Protein AF-A0A2N2LZH9-F1 (afdb_monomer_lite)

Secondary structure (DSSP, 8-state):
--HHHHTT-HHHHHHHHHHHHHHHHHHHHHHHHHHHHHHHHHH----SS-----HHHHHHHHHHHHHHHHHHHHHHHSHHHHHHHHTTS-HHHHHHHHHHHHHHHHHHHHHH----S-------THHHHHHHHHHHHHHHHHHHHHHHTSS--TTSHHHHHHHHTT------------

Radius of gyration: 19.91 Å; chains: 1; bounding box: 52×43×55 Å

pLDDT: mean 79.33, std 13.57, range [43.69, 95.12]

Foldseek 3Di:
DDCVVVCVDPVLCVVCVVLVVLLVLLVPLLVVLVVLVLCCVQVHADEQDDPVDDLVVLVVQLVVLVCVLVVLLVLLPDPVSLVVVCVVDPPLCSLSVSSNVNSVSSVVSRHHRDDRPDDPDDDDDPVSVVVVVVSVVVVVVVVVVCVQQVQDDNNSSVSSVCVSVVHDDDPSDRDRPD

Structure (mmCIF, N/CA/C/O backbone):
data_AF-A0A2N2LZH9-F1
#
_entry.id   AF-A0A2N2LZH9-F1
#
loop_
_atom_site.group_PDB
_atom_site.id
_atom_site.type_symbol
_atom_site.label_atom_id
_atom_site.label_alt_id
_atom_site.label_comp_id
_atom_site.label_asym_id
_atom_site.label_entity_id
_atom_site.label_seq_id
_atom_site.pdbx_PDB_ins_code
_atom_site.Cartn_x
_atom_site.Cartn_y
_atom_site.Cartn_z
_atom_site.occupancy
_atom_site.B_iso_or_equiv
_atom_site.auth_seq_id
_atom_site.auth_comp_id
_atom_site.auth_asym_id
_atom_site.auth_atom_id
_atom_site.pdbx_PDB_model_num
ATOM 1 N N . MET A 1 1 ? -0.412 6.057 28.123 1.00 43.69 1 MET A N 1
ATOM 2 C CA . MET A 1 1 ? 0.331 4.989 28.814 1.00 43.69 1 MET A CA 1
ATOM 3 C C . MET A 1 1 ? -0.492 3.714 28.764 1.00 43.69 1 MET A C 1
ATOM 5 O O . MET A 1 1 ? -1.637 3.721 29.186 1.00 43.69 1 MET A O 1
ATOM 9 N N . SER A 1 2 ? 0.001 2.692 28.080 1.00 46.94 2 SER A N 1
ATOM 10 C CA . SER A 1 2 ? -0.452 2.374 26.719 1.00 46.94 2 SER A CA 1
ATOM 11 C C . SER A 1 2 ? -1.370 1.152 26.794 1.00 46.94 2 SER A C 1
ATOM 13 O O . SER A 1 2 ? -1.123 0.277 27.614 1.00 46.94 2 SER A O 1
ATOM 15 N N . ILE A 1 3 ? -2.412 1.069 25.964 1.00 51.62 3 ILE A N 1
ATOM 16 C CA . ILE A 1 3 ? -3.331 -0.085 25.890 1.00 51.62 3 ILE A CA 1
ATOM 17 C C . ILE A 1 3 ? -2.583 -1.411 25.632 1.00 51.62 3 ILE A C 1
ATOM 19 O O . ILE A 1 3 ? -3.076 -2.452 26.049 1.00 51.62 3 ILE A O 1
ATOM 23 N N . LEU A 1 4 ? -1.351 -1.348 25.106 1.00 52.09 4 LEU A N 1
ATOM 24 C CA . LEU A 1 4 ? -0.365 -2.443 25.073 1.00 52.09 4 LEU A CA 1
ATOM 25 C C . LEU A 1 4 ? -0.124 -3.129 26.435 1.00 52.09 4 LEU A C 1
ATOM 27 O O . LEU A 1 4 ? 0.126 -4.326 26.485 1.00 52.09 4 LEU A O 1
ATOM 31 N N . ILE A 1 5 ? -0.230 -2.392 27.545 1.00 54.59 5 ILE A N 1
ATOM 32 C CA . ILE A 1 5 ? -0.110 -2.927 28.913 1.00 54.59 5 ILE A CA 1
ATOM 33 C C . ILE A 1 5 ? -1.439 -3.559 29.362 1.00 54.59 5 ILE A C 1
ATOM 35 O O . ILE A 1 5 ? -1.460 -4.503 30.142 1.00 54.59 5 ILE A O 1
ATOM 39 N N . LYS A 1 6 ? -2.575 -3.074 28.846 1.00 53.22 6 LYS A N 1
ATOM 40 C CA . LYS A 1 6 ? -3.910 -3.583 29.198 1.00 53.22 6 LYS A CA 1
ATOM 41 C C . LYS A 1 6 ? -4.262 -4.868 28.439 1.00 53.22 6 LYS A C 1
ATOM 43 O O . LYS A 1 6 ? -5.026 -5.681 28.946 1.00 53.22 6 LYS A O 1
ATOM 48 N N . THR A 1 7 ? -3.659 -5.079 27.268 1.00 50.84 7 THR A N 1
ATOM 49 C CA . THR A 1 7 ? -3.729 -6.331 26.496 1.00 50.84 7 THR A CA 1
ATOM 50 C C . THR A 1 7 ? -2.942 -7.488 27.118 1.00 50.84 7 THR A C 1
ATOM 52 O O . THR A 1 7 ? -3.008 -8.585 26.587 1.00 50.84 7 THR A O 1
ATOM 55 N N . LEU A 1 8 ? -2.229 -7.275 28.232 1.00 55.72 8 LEU A N 1
ATOM 56 C CA . LEU A 1 8 ? -1.582 -8.329 29.029 1.00 55.72 8 LEU A CA 1
ATOM 57 C C . LEU A 1 8 ? -2.504 -8.933 30.105 1.00 55.72 8 LEU A C 1
ATOM 59 O O . LEU A 1 8 ? -2.125 -9.908 30.746 1.00 55.72 8 LEU A O 1
ATOM 63 N N . ASN A 1 9 ? -3.703 -8.376 30.322 1.00 58.22 9 ASN A N 1
ATOM 64 C CA . ASN A 1 9 ? -4.633 -8.877 31.333 1.00 58.22 9 ASN A CA 1
ATOM 65 C C . ASN A 1 9 ? -5.580 -9.944 30.743 1.00 58.22 9 ASN A C 1
ATOM 67 O O . ASN A 1 9 ? -6.357 -9.663 29.825 1.00 58.22 9 ASN A O 1
ATOM 71 N N . HIS A 1 10 ? -5.512 -11.164 31.280 1.00 54.56 10 HIS A N 1
ATOM 72 C CA . HIS A 1 10 ? -6.135 -12.376 30.733 1.00 54.56 10 HIS A CA 1
ATOM 73 C C . HIS A 1 10 ? -7.674 -12.291 30.622 1.00 54.56 10 HIS A C 1
ATOM 75 O O . HIS A 1 10 ? -8.252 -12.722 29.621 1.00 54.56 10 HIS A O 1
ATOM 81 N N . ASP A 1 11 ? -8.346 -11.645 31.579 1.00 55.72 11 ASP A N 1
ATOM 82 C CA . ASP A 1 11 ? -9.814 -11.497 31.571 1.00 55.72 11 ASP A CA 1
ATOM 83 C C . ASP A 1 11 ? -10.313 -10.508 30.506 1.00 55.72 11 ASP A C 1
ATOM 85 O O . ASP A 1 11 ? -11.391 -10.673 29.931 1.00 55.72 11 ASP A O 1
ATOM 89 N N . PHE A 1 12 ? -9.495 -9.508 30.170 1.00 57.06 12 PHE A N 1
ATOM 90 C CA . PHE A 1 12 ? -9.796 -8.545 29.110 1.00 57.06 12 PHE A CA 1
ATOM 91 C C . PHE A 1 12 ? -9.620 -9.167 27.715 1.00 57.06 12 PHE A C 1
ATOM 93 O O . PHE A 1 12 ? -10.375 -8.858 26.790 1.00 57.06 12 PHE A O 1
ATOM 100 N N . ILE A 1 13 ? -8.663 -10.092 27.575 1.00 55.94 13 ILE A N 1
ATOM 101 C CA . ILE A 1 13 ? -8.442 -10.871 26.350 1.00 55.94 13 ILE A CA 1
ATOM 102 C C . ILE A 1 13 ? -9.633 -11.792 26.071 1.00 55.94 13 ILE A C 1
ATOM 104 O O . ILE A 1 13 ? -10.103 -11.858 24.934 1.00 55.94 13 ILE A O 1
ATOM 108 N N . LYS A 1 14 ? -10.167 -12.470 27.093 1.00 58.78 14 LYS A N 1
ATOM 109 C CA . LYS A 1 14 ? -11.248 -13.450 26.914 1.00 58.78 14 LYS A CA 1
ATOM 110 C C . LYS A 1 14 ? -12.542 -12.817 26.380 1.00 58.78 14 LYS A C 1
ATOM 112 O O . LYS A 1 14 ? -13.160 -13.395 25.492 1.00 58.78 14 LYS A O 1
ATOM 117 N N . ASN A 1 15 ? -12.892 -11.607 26.826 1.00 60.53 15 ASN A N 1
ATOM 118 C CA . ASN A 1 15 ? -14.095 -10.894 26.365 1.00 60.53 15 ASN A CA 1
ATOM 119 C C . ASN A 1 15 ? -13.938 -10.156 25.019 1.00 60.53 15 ASN A C 1
ATOM 121 O O . ASN A 1 15 ? -14.940 -9.866 24.367 1.00 60.53 15 ASN A O 1
ATOM 125 N N . HIS A 1 16 ? -12.710 -9.855 24.579 1.00 64.69 16 HIS A N 1
ATOM 126 C CA . HIS A 1 16 ? -12.453 -9.061 23.365 1.00 64.69 16 HIS A CA 1
ATOM 127 C C . HIS A 1 16 ? -11.509 -9.735 22.361 1.00 64.69 16 HIS A C 1
ATOM 129 O O . HIS A 1 16 ? -10.962 -9.067 21.482 1.00 64.69 16 HIS A O 1
ATOM 135 N N . THR A 1 17 ? -11.346 -11.057 22.443 1.00 69.12 17 THR A N 1
ATOM 136 C CA . THR A 1 17 ? -10.403 -11.859 21.638 1.00 69.12 17 THR A CA 1
ATOM 137 C C . THR A 1 17 ? -10.497 -11.541 20.147 1.00 69.12 17 THR A C 1
ATOM 139 O O . THR A 1 17 ? -9.484 -11.270 19.511 1.00 69.12 17 THR A O 1
ATOM 142 N N . LYS A 1 18 ? -11.717 -11.472 19.597 1.00 71.38 18 LYS A N 1
ATOM 143 C CA . LYS A 1 18 ? -11.956 -11.163 18.174 1.00 71.38 18 LYS A CA 1
ATOM 144 C C . LYS A 1 18 ? -11.442 -9.774 17.776 1.00 71.38 18 LYS A C 1
ATOM 146 O O . LYS A 1 18 ? -10.794 -9.625 16.745 1.00 71.38 18 LYS A O 1
ATOM 151 N N . SER A 1 19 ? -11.699 -8.764 18.605 1.00 70.06 19 SER A N 1
ATOM 152 C CA . SER A 1 19 ? -11.266 -7.385 18.356 1.00 70.06 19 SER A CA 1
ATOM 153 C C . SER A 1 19 ? -9.754 -7.226 18.524 1.00 70.06 19 SER A C 1
ATOM 155 O O . SER A 1 19 ? -9.127 -6.498 17.764 1.00 70.06 19 SER A O 1
ATOM 157 N N . ILE A 1 20 ? -9.153 -7.939 19.479 1.00 72.88 20 ILE A N 1
ATOM 158 C CA . ILE A 1 20 ? -7.702 -7.936 19.697 1.00 72.88 20 ILE A CA 1
ATOM 159 C C . ILE A 1 20 ? -6.980 -8.569 18.506 1.00 72.88 20 ILE A C 1
ATOM 161 O O . ILE A 1 20 ? -6.041 -7.966 17.992 1.00 72.88 20 ILE A O 1
ATOM 165 N N . ILE A 1 21 ? -7.445 -9.729 18.028 1.00 79.19 21 ILE A N 1
ATOM 166 C CA . ILE A 1 21 ? -6.891 -10.384 16.834 1.00 79.19 21 ILE A CA 1
ATOM 167 C C . ILE A 1 21 ? -6.943 -9.425 15.642 1.00 79.19 21 ILE A C 1
ATOM 169 O O . ILE A 1 21 ? -5.922 -9.203 15.000 1.00 79.19 21 ILE A O 1
ATOM 173 N N . LEU A 1 22 ? -8.090 -8.780 15.405 1.00 80.19 22 LEU A N 1
ATOM 174 C CA . LEU A 1 22 ? -8.259 -7.844 14.293 1.00 80.19 22 LEU A CA 1
ATOM 175 C C . LEU A 1 22 ? -7.285 -6.654 14.361 1.00 80.19 22 LEU A C 1
ATOM 177 O O . LEU A 1 22 ? -6.711 -6.266 13.345 1.00 80.19 22 LEU A O 1
ATOM 181 N N 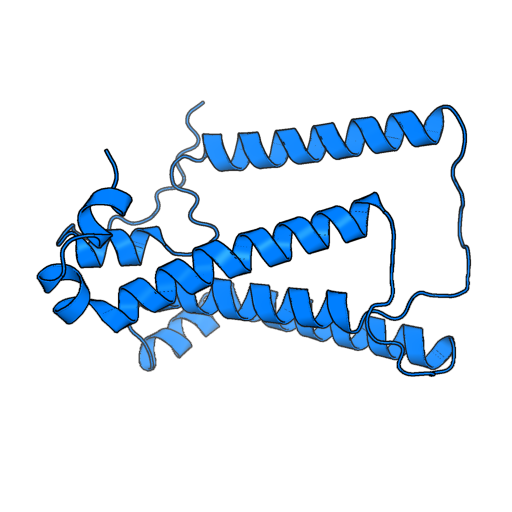. ILE A 1 23 ? -7.073 -6.090 15.555 1.00 77.94 23 ILE A N 1
ATOM 182 C CA . ILE A 1 23 ? -6.119 -4.990 15.766 1.00 77.94 23 ILE A CA 1
ATOM 183 C C . ILE A 1 23 ? -4.696 -5.448 15.471 1.00 77.94 23 ILE A C 1
ATOM 185 O O . ILE A 1 23 ? -3.972 -4.745 14.772 1.00 77.94 23 ILE A O 1
ATOM 189 N N . TRP A 1 24 ? -4.288 -6.611 15.978 1.00 78.25 24 TRP A N 1
ATOM 190 C CA . TRP A 1 24 ? -2.950 -7.139 15.716 1.00 78.25 24 TRP A CA 1
ATOM 191 C C . TRP A 1 24 ? -2.737 -7.424 14.233 1.00 78.25 24 TRP A C 1
ATOM 193 O O . TRP A 1 24 ? -1.708 -7.032 13.689 1.00 78.25 24 TRP A O 1
ATOM 203 N N . THR A 1 25 ? -3.725 -8.015 13.557 1.00 84.00 25 THR A N 1
ATOM 204 C CA . THR A 1 25 ? -3.676 -8.216 12.107 1.00 84.00 25 THR A CA 1
ATOM 205 C C . THR A 1 25 ? -3.476 -6.891 11.377 1.00 84.00 25 THR A C 1
ATOM 207 O O . THR A 1 25 ? -2.586 -6.799 10.543 1.00 84.00 25 THR A O 1
ATOM 210 N N . LEU A 1 26 ? -4.224 -5.840 11.719 1.00 83.19 26 LEU A N 1
ATOM 211 C CA . LEU A 1 26 ? -4.060 -4.512 11.116 1.00 83.19 26 LEU A CA 1
ATOM 212 C C . LEU A 1 26 ? -2.690 -3.884 11.382 1.00 83.19 26 LEU A C 1
ATOM 214 O O . LEU A 1 26 ? -2.081 -3.326 10.470 1.00 83.19 26 LEU A O 1
ATOM 218 N N . LEU A 1 27 ? -2.219 -3.961 12.629 1.00 78.94 27 LEU A N 1
ATOM 219 C CA . LEU A 1 27 ? -0.946 -3.379 13.053 1.00 78.94 27 LEU A CA 1
ATOM 220 C C . LEU A 1 27 ? 0.260 -4.081 12.434 1.00 78.94 27 LEU A C 1
ATOM 222 O O . LEU A 1 27 ? 1.309 -3.461 12.310 1.00 78.94 27 LEU A O 1
ATOM 226 N N . ILE A 1 28 ? 0.125 -5.348 12.051 1.00 85.69 28 ILE A N 1
ATOM 227 C CA . ILE A 1 28 ? 1.178 -6.084 11.351 1.00 85.69 28 ILE A CA 1
ATOM 228 C C . ILE A 1 28 ? 1.044 -5.860 9.845 1.00 85.69 28 ILE A C 1
ATOM 230 O O . ILE A 1 28 ? 1.988 -5.421 9.193 1.00 85.69 28 ILE A O 1
ATOM 234 N N . LEU A 1 29 ? -0.141 -6.126 9.295 1.00 88.31 29 LEU A N 1
ATOM 235 C CA . LEU A 1 29 ? -0.362 -6.196 7.857 1.00 88.31 29 LEU A CA 1
ATOM 236 C C . LEU A 1 29 ? -0.236 -4.831 7.175 1.00 88.31 29 LEU A C 1
ATOM 238 O O . LEU A 1 29 ? 0.387 -4.741 6.124 1.00 88.31 29 LEU A O 1
ATOM 242 N N . GLY A 1 30 ? -0.777 -3.771 7.782 1.00 86.19 30 GLY A N 1
ATOM 243 C CA . GLY A 1 30 ? -0.735 -2.424 7.211 1.00 86.19 30 GLY A CA 1
ATOM 244 C C . GLY A 1 30 ? 0.692 -1.883 7.063 1.00 86.19 30 GLY A C 1
ATOM 245 O O . GLY A 1 30 ? 1.094 -1.521 5.954 1.00 86.19 30 GLY A O 1
ATOM 246 N N . PRO A 1 31 ? 1.498 -1.848 8.143 1.00 86.06 31 PRO A N 1
ATOM 247 C CA . PRO A 1 31 ? 2.903 -1.470 8.052 1.00 86.06 31 PRO A CA 1
ATOM 248 C C . PRO A 1 31 ? 3.711 -2.406 7.156 1.00 86.06 31 PRO A C 1
ATOM 250 O O . PRO A 1 31 ? 4.512 -1.913 6.370 1.00 86.06 31 PRO A O 1
ATOM 253 N N . ALA A 1 32 ? 3.477 -3.723 7.207 1.00 89.56 32 ALA A N 1
ATOM 254 C CA . ALA A 1 32 ? 4.173 -4.670 6.339 1.00 89.56 32 ALA A CA 1
ATOM 255 C C . ALA A 1 32 ? 3.935 -4.362 4.852 1.00 89.56 32 ALA A C 1
ATOM 257 O O . ALA A 1 32 ? 4.898 -4.218 4.101 1.00 89.56 32 ALA A O 1
ATOM 258 N N . SER A 1 33 ? 2.677 -4.172 4.434 1.00 90.81 33 SER A N 1
ATOM 259 C CA . SER A 1 33 ? 2.354 -3.823 3.047 1.00 90.81 33 SER A CA 1
ATOM 260 C C . SER A 1 33 ? 2.903 -2.449 2.652 1.00 90.81 33 SER A C 1
ATOM 262 O O . SER A 1 33 ? 3.404 -2.283 1.544 1.00 90.81 33 SER A O 1
ATOM 264 N N . GLY A 1 34 ? 2.864 -1.465 3.559 1.00 89.38 34 GLY A N 1
ATOM 265 C CA . GLY A 1 34 ? 3.394 -0.122 3.305 1.00 89.38 34 GLY A CA 1
ATOM 266 C C . GLY A 1 34 ? 4.919 -0.090 3.168 1.00 89.38 34 GLY A C 1
ATOM 267 O O . GLY A 1 34 ? 5.445 0.571 2.272 1.00 89.38 34 GLY A O 1
ATOM 268 N N . ILE A 1 35 ? 5.638 -0.837 4.011 1.00 91.50 35 ILE A N 1
ATOM 269 C CA . ILE A 1 35 ? 7.096 -0.992 3.925 1.00 91.50 35 ILE A CA 1
ATOM 270 C C . ILE A 1 35 ? 7.458 -1.708 2.628 1.00 91.50 35 ILE A C 1
ATOM 272 O O . ILE A 1 35 ? 8.321 -1.231 1.899 1.00 91.50 35 ILE A O 1
ATOM 276 N N . MET A 1 36 ? 6.772 -2.806 2.306 1.00 90.94 36 MET A N 1
ATOM 277 C CA . MET A 1 36 ? 7.017 -3.554 1.075 1.00 90.94 36 MET A CA 1
ATOM 278 C C . MET A 1 36 ? 6.787 -2.685 -0.168 1.00 90.94 36 MET A C 1
ATOM 280 O O . MET A 1 36 ? 7.620 -2.680 -1.069 1.00 90.94 36 MET A O 1
ATOM 284 N N . PHE A 1 37 ? 5.718 -1.884 -0.186 1.00 92.62 37 PHE A N 1
ATOM 285 C CA . PHE A 1 37 ? 5.456 -0.929 -1.263 1.00 92.62 37 PHE A CA 1
ATOM 286 C C . PHE A 1 37 ? 6.522 0.172 -1.339 1.00 92.62 37 PHE A C 1
ATOM 288 O O . PHE A 1 37 ? 6.983 0.518 -2.421 1.00 92.62 37 PHE A O 1
ATOM 295 N N . THR A 1 38 ? 6.978 0.689 -0.195 1.00 91.25 38 THR A N 1
ATOM 296 C CA . THR A 1 38 ? 8.059 1.690 -0.150 1.00 91.25 38 THR A CA 1
ATOM 297 C C . THR A 1 38 ? 9.366 1.117 -0.699 1.00 91.25 38 THR A C 1
ATOM 299 O O . THR A 1 38 ? 10.055 1.780 -1.469 1.00 91.25 38 THR A O 1
ATOM 302 N N . LEU A 1 39 ? 9.691 -0.128 -0.343 1.00 91.94 39 LEU A N 1
ATOM 303 C CA . LEU A 1 39 ? 10.849 -0.844 -0.874 1.00 91.94 39 LEU A CA 1
ATOM 304 C C . LEU A 1 39 ? 10.716 -1.093 -2.376 1.00 91.94 39 LEU A C 1
ATOM 306 O O . LEU A 1 39 ? 11.687 -0.890 -3.093 1.00 91.94 39 LEU A O 1
ATOM 310 N N . PHE A 1 40 ? 9.529 -1.467 -2.854 1.00 91.69 40 PHE A N 1
ATOM 311 C CA . PHE A 1 40 ? 9.240 -1.618 -4.280 1.00 91.69 40 PHE A CA 1
ATOM 312 C C . PHE A 1 40 ? 9.466 -0.314 -5.056 1.00 91.69 40 PHE A C 1
ATOM 314 O O . PHE A 1 40 ? 10.099 -0.320 -6.107 1.00 91.69 40 PHE A O 1
ATOM 321 N N . LEU A 1 41 ? 9.031 0.827 -4.513 1.00 90.88 41 LEU A N 1
ATOM 322 C CA . LEU A 1 41 ? 9.274 2.132 -5.135 1.00 90.88 41 LEU A CA 1
ATOM 323 C C . LEU A 1 41 ? 10.749 2.557 -5.089 1.00 90.88 41 LEU A C 1
ATOM 325 O O . LEU A 1 41 ? 11.215 3.229 -6.004 1.00 90.88 41 LEU A O 1
ATOM 329 N N . PHE A 1 42 ? 11.480 2.195 -4.031 1.00 89.81 42 PHE A N 1
ATOM 330 C CA . PHE A 1 42 ? 12.861 2.638 -3.829 1.00 89.81 42 PHE A CA 1
ATOM 331 C C . PHE A 1 42 ? 13.903 1.761 -4.537 1.00 89.81 42 PHE A C 1
ATOM 333 O O . PHE A 1 42 ? 14.840 2.280 -5.142 1.00 89.81 42 PHE A O 1
ATOM 340 N N . LEU A 1 43 ? 13.765 0.436 -4.440 1.00 87.12 43 LEU A N 1
ATOM 341 C CA . LEU A 1 43 ? 14.669 -0.539 -5.062 1.00 87.12 43 LEU A CA 1
ATOM 342 C C . LEU A 1 43 ? 14.324 -0.782 -6.536 1.00 87.12 43 LEU A C 1
ATOM 344 O O . LEU A 1 43 ? 15.165 -1.274 -7.286 1.00 87.12 43 LEU A O 1
ATOM 348 N N . GLY A 1 44 ? 13.106 -0.424 -6.946 1.00 83.62 44 GLY A N 1
ATOM 349 C CA . GLY A 1 44 ? 12.556 -0.733 -8.257 1.00 83.62 44 GLY A CA 1
ATOM 350 C C . GLY A 1 44 ? 11.762 -2.038 -8.259 1.00 83.62 44 GLY A C 1
ATOM 351 O O . GLY A 1 44 ? 11.678 -2.757 -7.260 1.00 83.62 44 GLY A O 1
ATOM 352 N N . SER A 1 45 ? 11.164 -2.345 -9.410 1.00 83.88 45 SER A N 1
ATOM 353 C CA . SER A 1 45 ? 10.315 -3.524 -9.562 1.00 83.88 45 SER A CA 1
ATOM 354 C C . SER A 1 45 ? 11.124 -4.811 -9.399 1.00 83.88 45 SER A C 1
ATOM 356 O O . SER A 1 45 ? 12.083 -5.050 -10.144 1.00 83.88 45 SER A O 1
ATOM 358 N N . PHE A 1 46 ? 10.702 -5.660 -8.470 1.00 85.12 46 PHE A N 1
ATOM 359 C CA . PHE A 1 46 ? 11.215 -7.012 -8.274 1.00 85.12 46 PHE A CA 1
ATOM 360 C C . PHE A 1 46 ? 10.088 -8.029 -8.465 1.00 85.12 46 PHE A C 1
ATOM 362 O O . PHE A 1 46 ? 8.918 -7.705 -8.270 1.00 85.12 46 PHE A O 1
ATOM 369 N N . THR A 1 47 ? 10.450 -9.258 -8.826 1.00 86.94 47 THR A N 1
ATOM 370 C CA . THR A 1 47 ? 9.511 -10.375 -8.967 1.00 86.94 47 THR A CA 1
ATOM 371 C C . THR A 1 47 ? 9.791 -11.388 -7.876 1.00 86.94 47 THR A C 1
ATOM 373 O O . THR A 1 47 ? 10.911 -11.879 -7.757 1.00 86.94 47 THR A O 1
ATOM 376 N N . ILE A 1 48 ? 8.778 -11.656 -7.053 1.00 88.38 48 ILE A N 1
ATOM 377 C CA . ILE A 1 48 ? 8.846 -12.675 -5.999 1.00 88.38 48 ILE A CA 1
ATOM 378 C C . ILE A 1 48 ? 8.368 -14.011 -6.558 1.00 88.38 48 ILE A C 1
ATOM 380 O O . ILE A 1 48 ? 9.039 -15.025 -6.389 1.00 88.38 48 ILE A O 1
ATOM 384 N N . VAL A 1 49 ? 7.213 -13.997 -7.229 1.00 89.69 49 VAL A N 1
ATOM 385 C CA . VAL A 1 49 ? 6.653 -15.159 -7.919 1.00 89.69 49 VAL A CA 1
ATOM 386 C C . VAL A 1 49 ? 6.775 -14.934 -9.416 1.00 89.69 49 VAL A C 1
ATOM 388 O O . VAL A 1 49 ? 6.055 -14.117 -9.989 1.00 89.69 49 VAL A O 1
ATOM 391 N N . ASP A 1 50 ? 7.694 -15.663 -10.039 1.00 87.12 50 ASP A N 1
ATOM 392 C CA . ASP A 1 50 ? 7.824 -15.689 -11.490 1.00 87.12 50 ASP A CA 1
ATOM 393 C C . ASP A 1 50 ? 6.786 -16.655 -12.072 1.00 87.12 50 ASP A C 1
ATOM 395 O O . ASP A 1 50 ? 6.754 -17.838 -11.724 1.00 87.12 50 ASP A O 1
ATOM 399 N N . LEU A 1 51 ? 5.906 -16.132 -12.926 1.00 86.38 51 LEU A N 1
ATOM 400 C CA . LEU A 1 51 ? 4.880 -16.925 -13.602 1.00 86.38 51 LEU A CA 1
ATOM 401 C C . LEU A 1 51 ? 5.403 -17.575 -14.895 1.00 86.38 51 LEU A C 1
ATOM 403 O O . LEU A 1 51 ? 4.671 -18.337 -15.524 1.00 86.38 51 LEU A O 1
ATOM 407 N N . GLY A 1 52 ? 6.642 -17.281 -15.310 1.00 85.25 52 GLY A N 1
ATOM 408 C CA . GLY A 1 52 ? 7.238 -17.799 -16.543 1.00 85.25 52 GLY A CA 1
ATOM 409 C C . GLY A 1 52 ? 6.518 -17.321 -17.806 1.00 85.25 52 GLY A C 1
ATOM 410 O O . GLY A 1 52 ? 6.538 -17.999 -18.833 1.00 85.25 52 GLY A O 1
ATOM 411 N N . VAL A 1 53 ? 5.827 -16.182 -17.719 1.00 86.31 53 VAL A N 1
ATOM 412 C CA . VAL A 1 53 ? 4.997 -15.633 -18.796 1.00 86.31 53 VAL A CA 1
ATOM 413 C C . VAL A 1 53 ? 5.817 -14.770 -19.753 1.00 86.31 53 VAL A C 1
ATOM 415 O O . VAL A 1 53 ? 6.878 -14.249 -19.409 1.00 86.31 53 VAL A O 1
ATOM 418 N N . THR A 1 54 ? 5.331 -14.594 -20.983 1.00 88.56 54 THR A N 1
ATOM 419 C CA . THR A 1 54 ? 6.010 -13.724 -21.951 1.00 88.56 54 THR A CA 1
ATOM 420 C C . THR A 1 54 ? 5.955 -12.258 -21.510 1.00 88.56 54 THR A C 1
ATOM 422 O O . THR A 1 54 ? 5.076 -11.861 -20.750 1.00 88.56 54 THR A O 1
ATOM 425 N N . ALA A 1 55 ? 6.845 -11.405 -22.030 1.00 86.00 55 ALA A N 1
ATOM 426 C CA . ALA A 1 55 ? 6.868 -9.981 -21.671 1.00 86.00 55 ALA A CA 1
ATOM 427 C C . ALA A 1 55 ? 5.529 -9.256 -21.930 1.00 86.00 55 ALA A C 1
ATOM 429 O O . ALA A 1 55 ? 5.178 -8.330 -21.205 1.00 86.00 55 ALA A O 1
ATOM 430 N N . ARG A 1 56 ? 4.766 -9.672 -22.953 1.00 87.75 56 ARG A N 1
ATOM 431 C CA . ARG A 1 56 ? 3.431 -9.111 -23.227 1.00 87.75 56 ARG A CA 1
ATOM 432 C C . ARG A 1 56 ? 2.420 -9.537 -22.170 1.00 87.75 56 ARG A C 1
ATOM 434 O O . ARG A 1 56 ? 1.655 -8.705 -21.690 1.00 87.75 56 ARG A O 1
ATOM 441 N N . ASP A 1 57 ? 2.450 -10.809 -21.797 1.00 90.00 57 ASP A N 1
ATOM 442 C CA . ASP A 1 57 ? 1.552 -11.367 -20.790 1.00 90.00 57 ASP A CA 1
ATOM 443 C C . ASP A 1 57 ? 1.878 -10.826 -19.394 1.00 90.00 57 ASP A C 1
ATOM 445 O O . ASP A 1 57 ? 0.962 -10.520 -18.640 1.00 90.00 57 ASP A O 1
ATOM 449 N N . ALA A 1 58 ? 3.158 -10.601 -19.078 1.00 90.06 58 ALA A N 1
ATOM 450 C CA . ALA A 1 58 ? 3.602 -9.924 -17.859 1.00 90.06 58 ALA A CA 1
ATOM 451 C C . ALA A 1 58 ? 2.959 -8.535 -17.712 1.00 90.06 58 ALA A C 1
ATOM 453 O O . ALA A 1 58 ? 2.364 -8.232 -16.682 1.00 90.06 58 ALA A O 1
ATOM 454 N N . LEU A 1 59 ? 2.988 -7.723 -18.776 1.00 90.06 59 LEU A N 1
ATOM 455 C CA . LEU A 1 59 ? 2.352 -6.400 -18.778 1.00 90.06 59 LEU A CA 1
ATOM 456 C C . LEU A 1 59 ? 0.828 -6.483 -18.619 1.00 90.06 59 LEU A C 1
ATOM 458 O O . LEU A 1 59 ? 0.236 -5.637 -17.950 1.00 90.06 59 LEU A O 1
ATOM 462 N N . LEU A 1 60 ? 0.183 -7.488 -19.222 1.00 93.00 60 LEU A N 1
ATOM 463 C CA . LEU A 1 60 ? -1.253 -7.719 -19.048 1.00 93.00 60 LEU A CA 1
ATOM 464 C C . LEU A 1 60 ? -1.585 -8.115 -17.606 1.00 93.00 60 LEU A C 1
ATOM 466 O O . LEU A 1 60 ? -2.539 -7.587 -17.038 1.00 93.00 60 LEU A O 1
ATOM 470 N N . VAL A 1 61 ? -0.789 -9.000 -17.003 1.00 92.56 61 VAL A N 1
ATOM 471 C CA . VAL A 1 61 ? -0.935 -9.412 -15.601 1.00 92.56 61 VAL A CA 1
ATOM 472 C C . VAL A 1 61 ? -0.774 -8.209 -14.677 1.00 92.56 61 VAL A C 1
ATOM 474 O O . VAL A 1 61 ? -1.670 -7.949 -13.876 1.00 92.56 61 VAL A O 1
ATOM 477 N N . ASP A 1 62 ? 0.287 -7.419 -14.834 1.00 92.75 62 ASP A N 1
ATOM 478 C CA . ASP A 1 62 ? 0.526 -6.222 -14.021 1.00 92.75 62 ASP A CA 1
ATOM 479 C C . ASP A 1 62 ? -0.589 -5.180 -14.180 1.00 92.75 62 ASP A C 1
ATOM 481 O O . ASP A 1 62 ? -1.017 -4.558 -13.200 1.00 92.75 62 ASP A O 1
ATOM 485 N N . ALA A 1 63 ? -1.113 -5.010 -15.400 1.00 93.75 63 ALA A N 1
ATOM 486 C CA . ALA A 1 63 ? -2.238 -4.121 -15.667 1.00 93.75 63 ALA A CA 1
ATOM 487 C C . ALA A 1 63 ? -3.517 -4.602 -14.968 1.00 93.75 63 ALA A C 1
ATOM 489 O O . ALA A 1 63 ? -4.204 -3.803 -14.329 1.00 93.75 63 ALA A O 1
ATOM 490 N N . ILE A 1 64 ? -3.823 -5.900 -15.037 1.00 95.12 64 ILE A N 1
ATOM 491 C CA . ILE A 1 64 ? -4.982 -6.501 -14.363 1.00 95.12 64 ILE A CA 1
ATOM 492 C C . ILE A 1 64 ? -4.836 -6.388 -12.843 1.00 95.12 64 ILE A C 1
ATOM 494 O O . ILE A 1 64 ? -5.779 -5.960 -12.176 1.00 95.12 64 ILE A O 1
ATOM 498 N N . LEU A 1 65 ? -3.661 -6.710 -12.295 1.00 94.06 65 LEU A N 1
ATOM 499 C CA . LEU A 1 65 ? -3.353 -6.573 -10.869 1.00 94.06 65 LEU A CA 1
ATOM 500 C C . LEU A 1 65 ? -3.558 -5.127 -10.401 1.00 94.06 65 LEU A C 1
ATOM 502 O O . LEU A 1 65 ? -4.238 -4.884 -9.401 1.00 94.06 65 LEU A O 1
ATOM 506 N N . SER A 1 66 ? -3.040 -4.164 -11.165 1.00 93.75 66 SER A N 1
ATOM 507 C CA . SER A 1 66 ? -3.180 -2.734 -10.882 1.00 93.75 66 SER A CA 1
ATOM 508 C C . SER A 1 66 ? -4.639 -2.285 -10.923 1.00 93.75 66 SER A C 1
ATOM 510 O O . SER A 1 66 ? -5.113 -1.640 -9.988 1.00 93.75 66 SER A O 1
ATOM 512 N N . ILE A 1 67 ? -5.385 -2.652 -11.970 1.00 94.94 67 ILE A N 1
ATOM 513 C CA . ILE A 1 67 ? -6.809 -2.314 -12.100 1.00 94.94 67 ILE A CA 1
ATOM 514 C C . ILE A 1 67 ? -7.606 -2.912 -10.944 1.00 94.94 67 ILE A C 1
ATOM 516 O O . ILE A 1 67 ? -8.417 -2.211 -10.345 1.00 94.94 67 ILE A O 1
ATOM 520 N N . MET A 1 68 ? -7.365 -4.176 -10.599 1.00 93.38 68 MET A N 1
ATOM 521 C CA . MET A 1 68 ? -8.043 -4.847 -9.495 1.00 93.38 68 MET A CA 1
ATOM 522 C C . MET A 1 68 ? -7.796 -4.121 -8.169 1.00 93.38 68 MET A C 1
ATOM 524 O O . MET A 1 68 ? -8.747 -3.861 -7.431 1.00 93.38 68 MET A O 1
ATOM 528 N N . PHE A 1 69 ? -6.548 -3.734 -7.894 1.00 93.12 69 PHE A N 1
ATOM 529 C CA . PHE A 1 69 ? -6.197 -2.965 -6.704 1.00 93.12 69 PHE A CA 1
ATOM 530 C C . PHE A 1 69 ? -6.860 -1.584 -6.688 1.00 93.12 69 PHE A C 1
ATOM 532 O O . PHE A 1 69 ? -7.544 -1.241 -5.723 1.00 93.12 69 PHE A O 1
ATOM 539 N N . PHE A 1 70 ? -6.728 -0.798 -7.760 1.00 92.19 70 PHE A N 1
ATOM 540 C CA . PHE A 1 70 ? -7.313 0.543 -7.816 1.00 92.19 70 PHE A CA 1
ATOM 541 C C . PHE A 1 70 ? -8.835 0.515 -7.746 1.00 92.19 70 PHE A C 1
ATOM 543 O O . PHE A 1 70 ? -9.434 1.370 -7.088 1.00 92.19 70 PHE A O 1
ATOM 550 N N . LEU A 1 71 ? -9.468 -0.464 -8.392 1.00 92.94 71 LEU A N 1
ATOM 551 C CA . LEU A 1 71 ? -10.911 -0.643 -8.363 1.00 92.94 71 LEU A CA 1
ATOM 552 C C . LEU A 1 71 ? -11.377 -1.029 -6.957 1.00 92.94 71 LEU A C 1
ATOM 554 O O . LEU A 1 71 ? -12.279 -0.379 -6.427 1.00 92.94 71 LEU A O 1
ATOM 558 N N . GLN A 1 72 ? -10.733 -2.016 -6.324 1.00 91.69 72 GLN A N 1
ATOM 559 C CA . GLN A 1 72 ? -11.035 -2.427 -4.950 1.00 91.69 72 GLN A CA 1
ATOM 560 C C . GLN A 1 72 ? -10.882 -1.251 -3.980 1.00 91.69 72 GLN A C 1
ATOM 562 O O . GLN A 1 72 ? -11.819 -0.926 -3.250 1.00 91.69 72 GLN A O 1
ATOM 567 N N . HIS A 1 73 ? -9.743 -0.566 -4.020 1.00 87.00 73 HIS A N 1
ATOM 568 C CA . HIS A 1 73 ? -9.457 0.564 -3.147 1.00 87.00 73 HIS A CA 1
ATOM 569 C C . HIS A 1 73 ? -10.470 1.702 -3.346 1.00 87.00 73 HIS A C 1
ATOM 571 O O . HIS A 1 73 ? -11.062 2.201 -2.388 1.00 87.00 73 HIS A O 1
ATOM 577 N N . SER A 1 74 ? -10.750 2.063 -4.602 1.00 88.00 74 SER A N 1
ATOM 578 C CA . SER A 1 74 ? -11.669 3.155 -4.937 1.00 88.00 74 SER A CA 1
ATOM 579 C C . SER A 1 74 ? -13.108 2.855 -4.534 1.00 88.00 74 SER A C 1
ATOM 581 O O . SER A 1 74 ? -13.785 3.732 -3.998 1.00 88.00 74 SER A O 1
ATOM 583 N N . ILE A 1 75 ? -13.600 1.637 -4.788 1.00 88.44 75 ILE A N 1
ATOM 584 C CA . ILE A 1 75 ? -14.969 1.243 -4.434 1.00 88.44 75 ILE A CA 1
ATOM 585 C C . ILE A 1 75 ? -15.165 1.330 -2.923 1.00 88.44 75 ILE A C 1
ATOM 587 O O . ILE A 1 75 ? -16.173 1.877 -2.475 1.00 88.44 75 ILE A O 1
ATOM 591 N N . PHE A 1 76 ? -14.197 0.863 -2.137 1.00 83.75 76 PHE A N 1
ATOM 592 C CA . PHE A 1 76 ? -14.346 0.802 -0.687 1.00 83.75 76 PHE A CA 1
ATOM 593 C C . PHE A 1 76 ? -14.343 2.184 -0.015 1.00 83.75 76 PHE A C 1
ATOM 595 O O . PHE A 1 76 ? -14.956 2.355 1.038 1.00 83.75 76 PHE A O 1
ATOM 602 N N . VAL A 1 77 ? -13.720 3.190 -0.637 1.00 81.25 77 VAL A N 1
ATOM 603 C C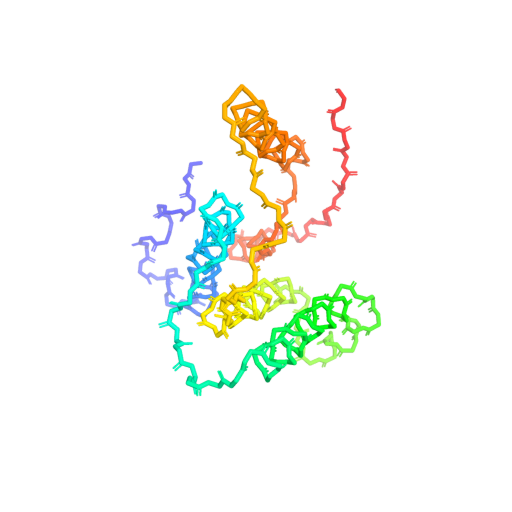A . VAL A 1 77 ? -13.762 4.582 -0.158 1.00 81.25 77 VAL A CA 1
ATOM 604 C C . VAL A 1 77 ? -15.116 5.248 -0.450 1.00 81.25 77 VAL A C 1
ATOM 606 O O . VAL A 1 77 ? -15.502 6.209 0.225 1.00 81.25 77 VAL A O 1
ATOM 609 N N . ARG A 1 78 ? -15.887 4.756 -1.434 1.00 84.56 78 ARG A N 1
ATOM 610 C CA . ARG A 1 78 ? -17.166 5.376 -1.814 1.00 84.56 78 ARG A CA 1
ATOM 611 C C . ARG A 1 78 ? -18.217 5.219 -0.716 1.00 84.56 78 ARG A C 1
ATOM 613 O O . ARG A 1 78 ? -18.467 4.134 -0.195 1.00 84.56 78 ARG A O 1
ATOM 620 N N . ARG A 1 79 ? -18.936 6.317 -0.447 1.00 78.44 79 ARG A N 1
ATOM 621 C CA . ARG A 1 79 ? -20.013 6.374 0.560 1.00 78.44 79 ARG A CA 1
ATOM 622 C C . ARG A 1 79 ? -21.099 5.317 0.333 1.00 78.44 79 ARG A C 1
ATOM 624 O O . ARG A 1 79 ? -21.567 4.742 1.307 1.00 78.44 79 ARG A O 1
ATOM 631 N N . GLY A 1 80 ? -21.455 5.039 -0.924 1.00 79.75 80 GLY A N 1
ATOM 632 C CA . GLY A 1 80 ? -22.474 4.038 -1.263 1.00 79.75 80 GLY A CA 1
ATOM 633 C C . GLY A 1 80 ? -22.076 2.617 -0.859 1.00 79.75 80 GLY A C 1
ATOM 634 O O . GLY A 1 80 ? -22.875 1.909 -0.255 1.00 79.75 80 GLY A O 1
ATOM 635 N N . PHE A 1 81 ? -20.818 2.227 -1.094 1.00 80.44 81 PHE A N 1
ATOM 636 C CA . PHE A 1 81 ? -20.324 0.926 -0.643 1.00 80.44 81 PHE A CA 1
ATOM 637 C C . PHE A 1 81 ? -20.260 0.860 0.882 1.00 80.44 81 PHE A C 1
ATOM 639 O O . PHE A 1 81 ? -20.673 -0.132 1.467 1.00 80.44 81 PHE A O 1
ATOM 646 N N . LYS A 1 82 ? -19.832 1.943 1.543 1.00 80.00 82 LYS A N 1
ATOM 647 C CA . LYS A 1 82 ? -19.832 2.019 3.010 1.00 80.00 82 LYS A CA 1
ATOM 648 C C . LYS A 1 82 ? -21.237 1.842 3.607 1.00 80.00 82 LYS A C 1
ATOM 650 O O . LYS A 1 82 ? -21.384 1.122 4.589 1.00 80.00 82 LYS A O 1
ATOM 655 N N . GLN A 1 83 ? -22.255 2.461 3.005 1.00 79.88 83 GLN A N 1
ATOM 656 C CA . GLN A 1 83 ? -23.658 2.326 3.418 1.00 79.88 83 GLN A CA 1
ATOM 657 C C . GLN A 1 83 ? -24.189 0.907 3.195 1.00 79.88 83 GLN A C 1
ATOM 659 O O . GLN A 1 83 ? -24.784 0.340 4.105 1.00 79.88 83 GLN A O 1
ATOM 664 N N . TRP A 1 84 ? -23.922 0.316 2.026 1.00 83.88 84 TRP A N 1
ATOM 665 C CA . TRP A 1 84 ? -24.281 -1.075 1.736 1.00 83.88 84 TRP A CA 1
ATOM 666 C C . TRP A 1 84 ? -23.596 -2.047 2.699 1.00 83.88 84 TRP A C 1
ATOM 668 O O . TRP A 1 84 ? -24.231 -2.918 3.270 1.00 83.88 84 TRP A O 1
ATOM 678 N N . LEU A 1 85 ? -22.308 -1.861 2.971 1.00 80.25 85 LEU A N 1
ATOM 679 C CA . LEU A 1 85 ? -21.584 -2.701 3.919 1.00 80.25 85 LEU A CA 1
ATOM 680 C C . LEU A 1 85 ? -22.119 -2.522 5.355 1.00 80.25 85 LEU A C 1
ATOM 682 O O . LEU A 1 85 ? -22.099 -3.463 6.145 1.00 80.25 85 LEU A O 1
ATOM 686 N N . GLY A 1 86 ? -22.660 -1.338 5.670 1.00 79.12 86 GLY A N 1
ATOM 687 C CA . GLY A 1 86 ? -23.309 -1.022 6.946 1.00 79.12 86 GLY A CA 1
ATOM 688 C C . GLY A 1 86 ? -24.589 -1.809 7.218 1.00 79.12 86 GLY A C 1
ATOM 689 O O . GLY A 1 86 ? -24.979 -1.936 8.374 1.00 79.12 86 GLY A O 1
ATOM 690 N N . THR A 1 87 ? -25.214 -2.401 6.193 1.00 82.50 87 THR A N 1
ATOM 691 C CA . THR A 1 87 ? -26.344 -3.320 6.404 1.00 82.50 87 THR A CA 1
ATOM 692 C C . THR A 1 87 ? -25.894 -4.708 6.859 1.00 82.50 87 THR A C 1
ATOM 694 O O . THR A 1 87 ? -26.703 -5.451 7.405 1.00 82.50 87 THR A O 1
ATOM 697 N N . TYR A 1 88 ? -24.621 -5.068 6.649 1.00 79.44 88 TYR A N 1
ATOM 698 C CA . TYR A 1 88 ? -24.067 -6.383 7.000 1.00 79.44 88 TYR A CA 1
ATOM 699 C C . TYR A 1 88 ? -23.161 -6.353 8.233 1.00 79.44 88 TYR A C 1
ATOM 701 O O . TYR A 1 88 ? -23.125 -7.328 8.983 1.00 79.44 88 TYR A O 1
ATOM 709 N N . MET A 1 89 ? -22.413 -5.265 8.448 1.00 78.06 89 MET A N 1
ATOM 710 C CA . MET A 1 89 ? -21.486 -5.133 9.574 1.00 78.06 89 MET A CA 1
ATOM 711 C C . MET A 1 89 ? -21.657 -3.796 10.313 1.00 78.06 89 MET A C 1
ATOM 713 O O . MET A 1 89 ? -21.945 -2.782 9.680 1.00 78.06 89 MET A O 1
ATOM 717 N N . PRO A 1 90 ? -21.427 -3.754 11.639 1.00 75.94 90 PRO A N 1
ATOM 718 C CA . PRO A 1 90 ? -21.404 -2.504 12.396 1.00 75.94 90 PRO A CA 1
ATOM 719 C C . PRO A 1 90 ? -20.283 -1.551 11.951 1.00 75.94 90 PRO A C 1
ATOM 721 O O . PRO A 1 90 ? -19.155 -1.992 11.726 1.00 75.94 90 PRO A O 1
ATOM 724 N N . ASP A 1 91 ? -20.558 -0.240 11.974 1.00 71.38 91 ASP A N 1
ATOM 725 C CA . ASP A 1 91 ? -19.655 0.861 11.565 1.00 71.38 91 ASP A CA 1
ATOM 726 C C . ASP A 1 91 ? -18.230 0.808 12.144 1.00 71.38 91 ASP A C 1
ATOM 728 O O . ASP A 1 91 ? -17.282 1.341 11.562 1.00 71.38 91 ASP A O 1
ATOM 732 N N . MET A 1 92 ? -18.056 0.164 13.302 1.00 68.44 92 MET A N 1
ATOM 733 C CA . MET A 1 92 ? -16.749 -0.013 13.939 1.00 68.44 92 MET A CA 1
ATOM 734 C C . MET A 1 92 ? -15.798 -0.916 13.141 1.00 68.44 92 MET A C 1
ATOM 736 O O . MET A 1 92 ? -14.585 -0.753 13.260 1.00 68.44 92 MET A O 1
ATOM 740 N N . TYR A 1 93 ? -16.324 -1.852 12.345 1.00 75.00 93 TYR A N 1
ATOM 741 C CA . TYR A 1 93 ? -15.527 -2.832 11.608 1.00 75.00 93 TYR A CA 1
ATOM 742 C C . TYR A 1 93 ? -15.196 -2.391 10.183 1.00 75.00 93 TYR A C 1
ATOM 744 O O . TYR A 1 93 ? -14.228 -2.902 9.628 1.00 75.00 93 TYR A O 1
ATOM 752 N N . HIS A 1 94 ? -15.907 -1.419 9.601 1.00 78.25 94 HIS A N 1
ATOM 753 C CA . HIS A 1 94 ? -15.669 -0.995 8.214 1.00 78.25 94 HIS A CA 1
ATOM 754 C C . HIS A 1 94 ? -14.241 -0.545 7.960 1.00 78.25 94 HIS A C 1
ATOM 756 O O . HIS A 1 94 ? -13.630 -0.979 6.989 1.00 78.25 94 HIS A O 1
ATOM 762 N N . ASN A 1 95 ? -13.699 0.314 8.826 1.00 76.50 95 ASN A N 1
ATOM 763 C CA . ASN A 1 95 ? -12.351 0.843 8.627 1.00 76.50 95 ASN A CA 1
ATOM 764 C C . ASN A 1 95 ? -11.294 -0.265 8.775 1.00 76.50 95 ASN A C 1
ATOM 766 O O . ASN A 1 95 ? -10.324 -0.293 8.023 1.00 76.50 95 ASN A O 1
ATOM 770 N N . ALA A 1 96 ? -11.513 -1.200 9.702 1.00 80.81 96 ALA A N 1
ATOM 771 C CA . ALA A 1 96 ? -10.647 -2.355 9.907 1.00 80.81 96 ALA A CA 1
ATOM 772 C C . ALA A 1 96 ? -10.699 -3.328 8.717 1.00 80.81 96 ALA A C 1
ATOM 774 O O . ALA A 1 96 ? -9.669 -3.768 8.210 1.00 80.81 96 ALA A O 1
ATOM 775 N N . PHE A 1 97 ? -11.901 -3.627 8.227 1.00 83.81 97 PHE A N 1
ATOM 776 C CA . PHE A 1 97 ? -12.113 -4.467 7.054 1.00 83.81 97 PHE A CA 1
ATOM 777 C C . PHE A 1 97 ? -11.485 -3.845 5.804 1.00 83.81 97 PHE A C 1
ATOM 779 O O . PHE A 1 97 ? -10.784 -4.523 5.054 1.00 83.81 97 PHE A O 1
ATOM 786 N N . TYR A 1 98 ? -11.665 -2.538 5.616 1.00 84.25 98 TYR A N 1
ATOM 787 C CA . TYR A 1 98 ? -11.030 -1.778 4.547 1.00 84.25 98 TYR A CA 1
ATOM 788 C C . TYR A 1 98 ? -9.500 -1.820 4.621 1.00 84.25 98 TYR A C 1
ATOM 790 O O . TYR A 1 98 ? -8.852 -2.079 3.608 1.00 84.25 98 TYR A O 1
ATOM 798 N N . GLY A 1 99 ? -8.925 -1.604 5.808 1.00 85.38 99 GLY A N 1
ATOM 799 C CA . GLY A 1 99 ? -7.478 -1.641 6.012 1.00 85.38 99 GLY A CA 1
ATOM 800 C C . GLY A 1 99 ? -6.883 -3.009 5.679 1.00 85.38 99 GLY A C 1
ATOM 801 O O . GLY A 1 99 ? -5.913 -3.086 4.930 1.00 85.38 99 GLY A O 1
ATOM 802 N N . ILE A 1 100 ? -7.501 -4.091 6.166 1.00 86.75 100 ILE A N 1
ATOM 803 C CA . ILE A 1 100 ? -7.044 -5.463 5.894 1.00 86.75 100 ILE A CA 1
ATOM 804 C C . ILE A 1 100 ? -7.164 -5.787 4.408 1.00 86.75 100 ILE A C 1
ATOM 806 O O . ILE A 1 100 ? -6.186 -6.198 3.795 1.00 86.75 100 ILE A O 1
ATOM 810 N N . THR A 1 101 ? -8.342 -5.588 3.815 1.00 88.50 101 THR A N 1
ATOM 811 C CA . THR A 1 101 ? -8.572 -5.927 2.401 1.00 88.50 101 THR A CA 1
ATOM 812 C C . THR A 1 101 ? -7.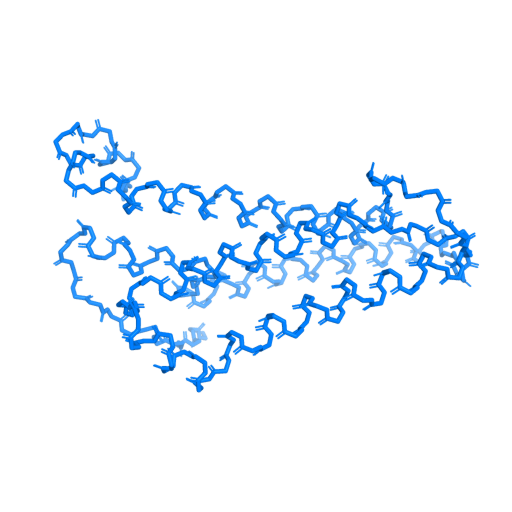661 -5.137 1.467 1.00 88.50 101 THR A C 1
ATOM 814 O O . THR A 1 101 ? -7.093 -5.725 0.551 1.00 88.50 101 THR A O 1
ATOM 817 N N . SER A 1 102 ? -7.436 -3.849 1.742 1.00 90.12 102 SER A N 1
ATOM 818 C CA . SER A 1 102 ? -6.509 -3.021 0.961 1.00 90.12 102 SER A CA 1
ATOM 819 C C . SER A 1 102 ? -5.052 -3.457 1.133 1.00 90.12 102 SER A C 1
ATOM 821 O O . SER A 1 102 ? -4.311 -3.487 0.155 1.00 90.12 102 SER A O 1
ATOM 823 N N . ALA A 1 103 ? -4.633 -3.829 2.348 1.00 90.50 103 ALA A N 1
ATOM 824 C CA . ALA A 1 103 ? -3.277 -4.319 2.592 1.00 90.50 103 ALA A CA 1
ATOM 825 C C . ALA A 1 103 ? -3.028 -5.680 1.920 1.00 90.50 103 ALA A C 1
ATOM 827 O O . ALA A 1 103 ? -1.979 -5.873 1.313 1.00 90.50 103 ALA A O 1
ATOM 828 N N . ILE A 1 104 ? -4.005 -6.597 1.953 1.00 92.12 104 ILE A N 1
ATOM 829 C CA . ILE A 1 104 ? -3.937 -7.871 1.216 1.00 92.12 104 ILE A CA 1
ATOM 830 C C . ILE A 1 104 ? -3.869 -7.608 -0.287 1.00 92.12 104 ILE A C 1
ATOM 832 O O . ILE A 1 104 ? -2.993 -8.151 -0.948 1.00 92.12 104 ILE A O 1
ATOM 836 N N . ALA A 1 105 ? -4.758 -6.771 -0.828 1.00 93.06 105 ALA A N 1
ATOM 837 C CA . ALA A 1 105 ? -4.773 -6.462 -2.255 1.00 93.06 105 ALA A CA 1
ATOM 838 C C . ALA A 1 105 ? -3.433 -5.869 -2.714 1.00 93.06 105 ALA A C 1
ATOM 840 O O . ALA A 1 105 ? -2.895 -6.290 -3.734 1.00 93.06 105 ALA A O 1
ATOM 841 N N . LEU A 1 106 ? -2.851 -4.961 -1.924 1.00 93.38 106 LEU A N 1
ATOM 842 C CA . LEU A 1 106 ? -1.529 -4.403 -2.199 1.00 93.38 106 LEU A CA 1
ATOM 843 C C . LEU A 1 106 ? -0.429 -5.473 -2.159 1.00 93.38 106 LEU A C 1
ATOM 845 O O . LEU A 1 106 ? 0.414 -5.511 -3.049 1.00 93.38 106 LEU A O 1
ATOM 849 N N . LEU A 1 107 ? -0.440 -6.367 -1.166 1.00 92.69 107 LEU A N 1
ATOM 850 C CA . LEU A 1 107 ? 0.518 -7.475 -1.101 1.00 92.69 107 LEU A CA 1
ATOM 851 C C . LEU A 1 107 ? 0.388 -8.417 -2.300 1.00 92.69 107 LEU A C 1
ATOM 853 O O . LEU A 1 107 ? 1.402 -8.843 -2.836 1.00 92.69 107 LEU A O 1
ATOM 857 N N . VAL A 1 108 ? -0.834 -8.715 -2.747 1.00 93.25 108 VAL A N 1
ATOM 858 C CA . VAL A 1 108 ? -1.079 -9.540 -3.940 1.00 93.25 108 VAL A CA 1
ATOM 859 C C . VAL A 1 108 ? -0.435 -8.894 -5.165 1.00 93.25 108 VAL A C 1
ATOM 861 O O . VAL A 1 108 ? 0.293 -9.573 -5.883 1.00 93.25 108 VAL A O 1
ATOM 864 N N . VAL A 1 109 ? -0.625 -7.585 -5.367 1.00 93.50 109 VAL A N 1
ATOM 865 C CA . VAL A 1 109 ? 0.045 -6.853 -6.455 1.00 93.50 109 VAL A CA 1
ATOM 866 C C . VAL A 1 109 ? 1.560 -6.999 -6.349 1.00 93.50 109 VAL A C 1
ATOM 868 O O . VAL A 1 109 ? 2.199 -7.354 -7.327 1.00 93.50 109 VAL A O 1
ATOM 871 N N . LEU A 1 110 ? 2.133 -6.775 -5.165 1.00 93.06 110 LEU A N 1
ATOM 872 C CA . LEU A 1 110 ? 3.585 -6.796 -4.963 1.00 93.06 110 LEU A CA 1
ATOM 873 C C . LEU A 1 110 ? 4.214 -8.190 -5.095 1.00 93.06 110 LEU A C 1
ATOM 875 O O . LEU A 1 110 ? 5.355 -8.307 -5.529 1.00 93.06 110 LEU A O 1
ATOM 879 N N . VAL A 1 111 ? 3.498 -9.247 -4.707 1.00 92.88 111 VAL A N 1
ATOM 880 C CA . VAL A 1 111 ? 3.984 -10.634 -4.784 1.00 92.88 111 VAL A CA 1
ATOM 881 C C . VAL A 1 111 ? 3.923 -11.166 -6.214 1.00 92.88 111 VAL A C 1
ATOM 883 O O . VAL A 1 111 ? 4.861 -11.830 -6.654 1.00 92.88 111 VAL A O 1
ATOM 886 N N . PHE A 1 112 ? 2.839 -10.864 -6.932 1.00 92.62 112 PHE A N 1
ATOM 887 C CA . PHE A 1 112 ? 2.610 -11.344 -8.296 1.00 92.62 112 PHE A CA 1
ATOM 888 C C . PHE A 1 112 ? 3.101 -10.378 -9.381 1.00 92.62 112 PHE A C 1
ATOM 890 O O . PHE A 1 112 ? 2.892 -10.652 -10.562 1.00 92.62 112 PHE A O 1
ATOM 897 N N . TRP A 1 113 ? 3.773 -9.286 -9.006 1.00 93.56 113 TRP A N 1
ATOM 898 C CA . TRP A 1 113 ? 4.323 -8.319 -9.953 1.00 93.56 113 TRP A CA 1
ATOM 899 C C . TRP A 1 113 ? 5.367 -8.955 -10.882 1.00 93.56 113 TRP A C 1
ATOM 901 O O . TRP A 1 113 ? 6.360 -9.537 -10.425 1.00 93.56 113 TRP A O 1
ATOM 911 N N . GLN A 1 114 ? 5.181 -8.798 -12.192 1.00 91.50 114 GLN A N 1
ATOM 912 C CA . GLN A 1 114 ? 6.082 -9.328 -13.210 1.00 91.50 114 GLN A CA 1
ATOM 913 C C . GLN A 1 114 ? 7.030 -8.231 -13.704 1.00 91.50 114 GLN A C 1
ATOM 915 O O . GLN A 1 114 ? 6.659 -7.295 -14.403 1.00 91.50 114 GLN A O 1
ATOM 920 N N . LYS A 1 115 ? 8.313 -8.330 -13.354 1.00 87.12 115 LYS A N 1
ATOM 921 C CA . LYS A 1 115 ? 9.315 -7.348 -13.764 1.00 87.12 115 LYS A CA 1
ATOM 922 C C . LYS A 1 115 ? 9.395 -7.312 -15.289 1.00 87.12 115 LYS A C 1
ATOM 924 O O . LYS A 1 115 ? 9.768 -8.294 -15.928 1.00 87.12 115 LYS A O 1
ATOM 929 N N . SER A 1 116 ? 9.121 -6.143 -15.863 1.00 80.06 116 SER A N 1
ATOM 930 C CA . SER A 1 116 ? 9.325 -5.930 -17.291 1.00 80.06 116 SER A CA 1
ATOM 931 C C . SER A 1 116 ? 10.817 -6.058 -17.635 1.00 80.06 116 SER A C 1
ATOM 933 O O . SER A 1 116 ? 11.651 -5.427 -16.976 1.00 80.06 116 SER A O 1
ATOM 935 N N . PRO A 1 117 ? 11.180 -6.824 -18.680 1.00 74.50 117 PRO A N 1
ATOM 936 C CA . PRO A 1 117 ? 12.558 -6.901 -19.159 1.00 74.50 117 PRO A CA 1
ATOM 937 C C . PRO A 1 117 ? 12.991 -5.632 -19.912 1.00 74.50 117 PRO A C 1
ATOM 939 O O . PRO A 1 117 ? 14.160 -5.491 -20.259 1.00 74.50 117 PRO A O 1
ATOM 942 N N . VAL A 1 118 ? 12.062 -4.711 -20.192 1.00 77.88 118 VAL A N 1
ATOM 943 C CA . VAL A 1 118 ? 12.325 -3.502 -20.976 1.00 77.88 118 VAL A CA 1
ATOM 944 C C . VAL A 1 118 ? 12.782 -2.369 -20.061 1.00 77.88 118 VAL A C 1
ATOM 946 O O . VAL A 1 118 ? 11.997 -1.833 -19.278 1.00 77.88 118 VAL A O 1
ATOM 949 N N . LEU A 1 119 ? 14.044 -1.964 -20.202 1.00 79.88 119 LEU A N 1
ATOM 950 C CA . LEU A 1 119 ? 14.572 -0.749 -19.588 1.00 79.88 119 LEU A CA 1
ATOM 951 C C . LEU A 1 119 ? 14.159 0.462 -20.435 1.00 79.88 119 LEU A C 1
ATOM 953 O O . LEU A 1 119 ? 14.639 0.633 -21.552 1.00 79.88 119 LEU A O 1
ATOM 957 N N . ILE A 1 120 ? 13.241 1.283 -19.919 1.00 81.19 120 ILE A N 1
ATOM 958 C CA . ILE A 1 120 ? 12.746 2.475 -20.634 1.00 81.19 120 ILE A CA 1
ATOM 959 C C . ILE A 1 120 ? 13.685 3.668 -20.420 1.00 81.19 120 ILE A C 1
ATOM 961 O O . ILE A 1 120 ? 13.961 4.414 -21.356 1.00 81.19 120 ILE A O 1
ATOM 965 N N . ALA A 1 121 ? 14.160 3.856 -19.188 1.00 80.69 121 ALA A N 1
ATOM 966 C CA . ALA A 1 121 ? 15.066 4.934 -18.819 1.00 80.69 121 ALA A CA 1
ATOM 967 C C . ALA A 1 121 ? 15.892 4.537 -17.592 1.00 80.69 121 ALA A C 1
ATOM 969 O O . ALA A 1 121 ? 15.355 3.986 -16.630 1.00 80.69 121 ALA A O 1
ATOM 970 N N . GLU A 1 122 ? 17.180 4.861 -17.624 1.00 82.19 122 GLU A N 1
ATOM 971 C CA . GLU A 1 122 ? 18.111 4.730 -16.508 1.00 82.19 122 GLU A CA 1
ATOM 972 C C . GLU A 1 122 ? 18.655 6.120 -16.179 1.00 82.19 122 GLU A C 1
ATOM 974 O O . GLU A 1 122 ? 18.922 6.927 -17.072 1.00 82.19 122 GLU A O 1
ATOM 979 N N . VAL A 1 123 ? 18.725 6.436 -14.889 1.00 85.38 123 VAL A N 1
ATOM 980 C CA . VAL A 1 123 ? 19.174 7.741 -14.406 1.00 85.38 123 VAL A CA 1
ATOM 981 C C . VAL A 1 123 ? 20.360 7.513 -13.493 1.00 85.38 123 VAL A C 1
ATOM 983 O O . VAL A 1 123 ? 20.209 6.910 -12.433 1.00 85.38 123 VAL A O 1
ATOM 986 N N . ASP A 1 124 ? 21.505 8.066 -13.882 1.00 88.31 124 ASP A N 1
ATOM 987 C CA . ASP A 1 124 ? 22.771 7.885 -13.179 1.00 88.31 124 ASP A CA 1
ATOM 988 C C . ASP A 1 124 ? 23.353 9.193 -12.631 1.00 88.31 124 ASP A C 1
ATOM 990 O O . ASP A 1 124 ? 22.921 10.310 -12.938 1.00 88.31 124 ASP A O 1
ATOM 994 N N . GLY A 1 125 ? 24.366 9.044 -11.775 1.00 91.12 125 GLY A N 1
ATOM 995 C CA . GLY A 1 125 ? 25.162 10.151 -11.256 1.00 91.12 125 GLY A CA 1
ATOM 996 C C . GLY A 1 125 ? 24.394 11.062 -10.296 1.00 91.12 125 GLY A C 1
ATOM 997 O O . GLY A 1 125 ? 23.697 10.609 -9.389 1.00 91.12 125 GLY A O 1
ATOM 998 N N . MET A 1 126 ? 24.561 12.376 -10.455 1.00 92.25 126 MET A N 1
ATOM 999 C CA . MET A 1 126 ? 24.019 13.377 -9.526 1.00 92.25 126 MET A CA 1
ATOM 1000 C C . MET A 1 126 ? 22.482 13.411 -9.510 1.00 92.25 126 MET A C 1
ATOM 1002 O O . MET A 1 126 ? 21.880 13.634 -8.459 1.00 92.25 126 MET A O 1
ATOM 1006 N N . ILE A 1 127 ? 21.841 13.150 -10.652 1.00 91.69 127 ILE A N 1
ATOM 1007 C CA . ILE A 1 127 ? 20.379 13.204 -10.786 1.00 91.69 127 ILE A CA 1
ATOM 1008 C C . ILE A 1 127 ? 19.725 12.075 -9.979 1.00 91.69 127 ILE A C 1
ATOM 1010 O O . ILE A 1 127 ? 18.728 12.311 -9.298 1.00 91.69 127 ILE A O 1
ATOM 1014 N N . LEU A 1 128 ? 20.323 10.879 -9.966 1.00 89.81 128 LEU A N 1
ATOM 1015 C CA . LEU A 1 128 ? 19.850 9.755 -9.154 1.00 89.81 128 LEU A CA 1
ATOM 1016 C C . LEU A 1 128 ? 19.786 10.121 -7.665 1.00 89.81 128 LEU A C 1
ATOM 1018 O O . LEU A 1 128 ? 18.792 9.847 -6.989 1.00 89.81 128 LEU A O 1
ATOM 1022 N N . TRP A 1 129 ? 20.832 10.771 -7.151 1.00 92.31 129 TRP A N 1
ATOM 1023 C CA . T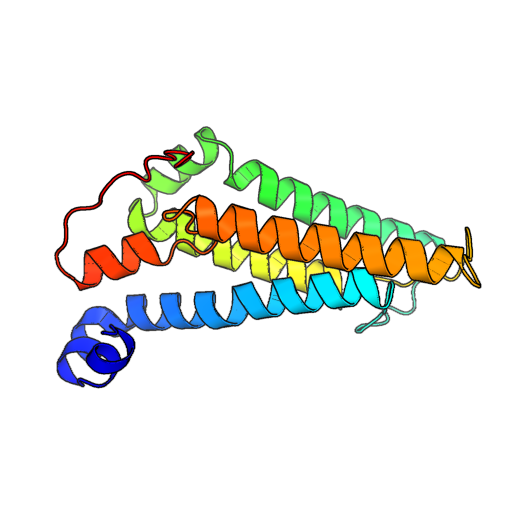RP A 1 129 ? 20.885 11.201 -5.754 1.00 92.31 129 TRP A CA 1
ATOM 1024 C C . TRP A 1 129 ? 19.855 12.283 -5.435 1.00 92.31 129 TRP A C 1
ATOM 1026 O O . TRP A 1 129 ? 19.236 12.221 -4.374 1.00 92.31 129 TRP A O 1
ATOM 1036 N N . LEU A 1 130 ? 19.615 13.222 -6.356 1.00 94.38 130 LEU A N 1
ATOM 1037 C CA . LEU A 1 130 ? 18.557 14.226 -6.207 1.00 94.38 130 LEU A CA 1
ATOM 1038 C C . LEU A 1 130 ? 17.167 13.581 -6.144 1.00 94.38 130 LEU A C 1
ATOM 1040 O O . LEU A 1 130 ? 16.385 13.915 -5.255 1.00 94.38 130 LEU A O 1
ATOM 1044 N N . ILE A 1 131 ? 16.872 12.620 -7.024 1.00 91.56 131 ILE A N 1
ATOM 1045 C CA . ILE A 1 131 ? 15.594 11.890 -7.019 1.00 91.56 131 ILE A CA 1
ATOM 1046 C C . ILE A 1 131 ? 15.431 11.095 -5.718 1.00 91.56 131 ILE A C 1
ATOM 1048 O O . ILE A 1 131 ? 14.363 11.124 -5.108 1.00 91.56 131 ILE A O 1
ATOM 1052 N N . ARG A 1 132 ? 16.489 10.429 -5.240 1.00 91.62 132 ARG A N 1
ATOM 1053 C CA . ARG A 1 132 ? 16.463 9.700 -3.960 1.00 91.62 132 ARG A CA 1
ATOM 1054 C C . ARG A 1 132 ? 16.266 10.632 -2.766 1.00 9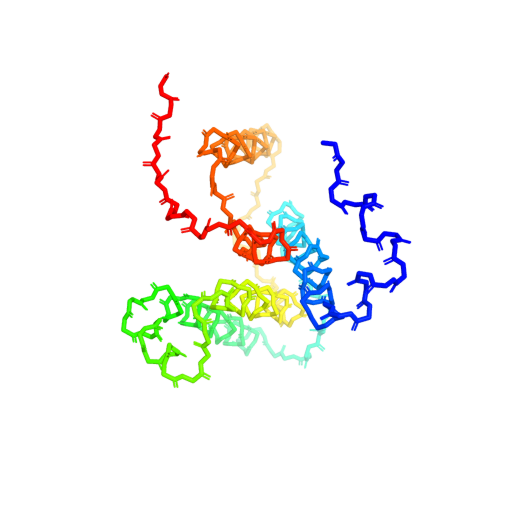1.62 132 ARG A C 1
ATOM 1056 O O . ARG A 1 132 ? 15.486 10.314 -1.872 1.00 91.62 132 ARG A O 1
ATOM 1063 N N . ALA A 1 133 ? 16.927 11.789 -2.749 1.00 93.62 133 ALA A N 1
ATOM 1064 C CA . ALA A 1 133 ? 16.727 12.795 -1.709 1.00 93.62 133 ALA A CA 1
ATOM 1065 C C . ALA A 1 133 ? 15.282 13.315 -1.712 1.00 93.62 133 ALA A C 1
ATOM 1067 O O . ALA A 1 133 ? 14.652 13.396 -0.656 1.00 93.62 133 ALA A O 1
ATOM 1068 N N . LEU A 1 134 ? 14.728 13.585 -2.899 1.00 95.06 134 LEU A N 1
ATOM 1069 C CA . LEU A 1 134 ? 13.334 13.987 -3.063 1.00 95.06 134 LEU A CA 1
ATOM 1070 C C . LEU A 1 134 ? 12.368 12.896 -2.583 1.00 95.06 134 LEU A C 1
ATOM 1072 O O . LEU A 1 134 ? 11.405 13.204 -1.888 1.00 95.06 134 LEU A O 1
ATOM 1076 N N . PHE A 1 135 ? 12.650 11.625 -2.876 1.00 93.50 135 PHE A N 1
ATOM 1077 C CA . PHE A 1 135 ? 11.859 10.495 -2.390 1.00 93.50 135 PHE A CA 1
ATOM 1078 C C . PHE A 1 135 ? 11.780 10.471 -0.857 1.00 93.50 135 PHE A C 1
ATOM 1080 O O . PHE A 1 135 ? 10.684 10.413 -0.295 1.00 93.50 135 PHE A O 1
ATOM 1087 N N . PHE A 1 136 ? 12.918 10.590 -0.163 1.00 93.50 136 PHE A N 1
ATOM 1088 C CA . PHE A 1 136 ? 12.934 10.652 1.302 1.00 93.50 136 PHE A CA 1
ATOM 1089 C C . PHE A 1 136 ? 12.254 11.911 1.849 1.00 93.50 136 PHE A C 1
ATOM 1091 O O . PHE A 1 136 ? 11.587 11.835 2.882 1.00 93.50 136 PHE A O 1
ATOM 1098 N N . LEU A 1 137 ? 12.364 13.048 1.157 1.00 94.75 137 LEU A N 1
ATOM 1099 C CA . LEU A 1 137 ? 11.664 14.278 1.525 1.00 94.75 137 LEU A CA 1
ATOM 1100 C C . LEU A 1 137 ? 10.140 14.104 1.434 1.00 94.75 137 LEU A C 1
ATOM 1102 O O . LEU A 1 137 ? 9.424 14.462 2.369 1.00 94.75 137 LEU A O 1
ATOM 1106 N N . CYS A 1 138 ? 9.640 13.505 0.349 1.00 93.19 138 CYS A N 1
ATOM 1107 C CA . CYS A 1 138 ? 8.224 13.178 0.182 1.00 93.19 138 CYS A CA 1
ATOM 1108 C C . CYS A 1 138 ? 7.744 12.195 1.255 1.00 93.19 138 CYS A C 1
ATOM 1110 O O . CYS A 1 138 ? 6.674 12.389 1.832 1.00 93.19 138 CYS A O 1
ATOM 1112 N N . LEU A 1 139 ? 8.550 11.178 1.570 1.00 91.12 139 LEU A N 1
ATOM 1113 C CA . LEU A 1 139 ? 8.246 10.212 2.621 1.00 91.12 139 LEU A CA 1
ATOM 1114 C C . LEU A 1 139 ? 8.161 10.891 3.999 1.00 91.12 139 LEU A C 1
ATOM 1116 O O . LEU A 1 139 ? 7.193 10.692 4.735 1.00 91.12 139 LEU A O 1
ATOM 1120 N N . ALA A 1 140 ? 9.129 11.746 4.333 1.00 90.69 140 ALA A N 1
ATOM 1121 C CA . ALA A 1 140 ? 9.128 12.521 5.571 1.00 90.69 140 ALA A CA 1
ATOM 1122 C C . ALA A 1 140 ? 7.918 13.466 5.649 1.00 90.69 140 ALA A C 1
ATOM 1124 O O . ALA A 1 140 ? 7.259 13.535 6.688 1.00 90.69 140 ALA A O 1
ATOM 1125 N N . GLY A 1 141 ? 7.579 14.137 4.544 1.00 90.06 141 GLY A N 1
ATOM 1126 C CA . GLY A 1 141 ? 6.392 14.982 4.430 1.00 90.06 141 GLY A CA 1
ATOM 1127 C C . GLY A 1 141 ? 5.092 14.203 4.640 1.00 90.06 141 GLY A C 1
ATOM 1128 O O . GLY A 1 141 ? 4.214 14.664 5.367 1.00 90.06 141 GLY A O 1
ATOM 1129 N N . PHE A 1 142 ? 4.987 12.992 4.089 1.00 87.44 142 PHE A N 1
ATOM 1130 C CA . PHE A 1 142 ? 3.847 12.103 4.310 1.00 87.44 142 PHE A CA 1
ATOM 1131 C C . PHE A 1 142 ? 3.703 11.713 5.789 1.00 87.44 142 PHE A C 1
ATOM 1133 O O . PHE A 1 142 ? 2.621 11.857 6.364 1.00 87.44 142 PHE A O 1
ATOM 1140 N N . PHE A 1 143 ? 4.793 11.292 6.442 1.00 85.62 143 PHE A N 1
ATOM 1141 C CA . PHE A 1 143 ? 4.783 10.980 7.876 1.00 85.62 143 PHE A CA 1
ATOM 1142 C C . PHE A 1 143 ? 4.431 12.201 8.730 1.00 85.62 143 PHE A C 1
ATOM 1144 O O . PHE A 1 143 ? 3.639 12.096 9.671 1.00 85.62 143 PHE A O 1
ATOM 1151 N N . TRP A 1 144 ? 4.982 13.367 8.390 1.00 86.31 144 TRP A N 1
ATOM 1152 C CA . TRP A 1 144 ? 4.686 14.621 9.071 1.00 86.31 144 TRP A CA 1
ATOM 1153 C C . TRP A 1 144 ? 3.214 15.007 8.925 1.00 86.31 144 TRP A C 1
ATOM 1155 O O . TRP A 1 144 ? 2.558 15.291 9.925 1.00 86.31 144 TRP A O 1
ATOM 1165 N N . GLY A 1 145 ? 2.668 14.946 7.709 1.00 82.44 145 GLY A N 1
ATOM 1166 C CA . GLY A 1 145 ? 1.259 15.217 7.429 1.00 82.44 145 GLY A CA 1
ATOM 1167 C C . GLY A 1 145 ? 0.335 14.257 8.175 1.00 82.44 145 GLY A C 1
ATOM 1168 O O . GLY A 1 145 ? -0.581 14.692 8.875 1.00 82.44 145 GLY A O 1
ATOM 1169 N N . SER A 1 146 ? 0.631 12.956 8.130 1.00 79.75 146 SER A N 1
ATOM 1170 C CA . SER A 1 146 ? -0.119 11.943 8.879 1.00 79.75 146 SER A CA 1
ATOM 1171 C C . SER A 1 146 ? -0.105 12.215 10.388 1.00 79.75 146 SER A C 1
ATOM 1173 O O . SER A 1 146 ? -1.130 12.052 11.052 1.00 79.75 146 SER A O 1
ATOM 1175 N N . LYS A 1 147 ? 1.036 12.639 10.947 1.00 78.31 147 LYS A N 1
ATOM 1176 C CA . LYS A 1 147 ? 1.166 12.973 12.373 1.00 78.31 147 LYS A CA 1
ATOM 1177 C C . LYS A 1 147 ? 0.452 14.281 12.725 1.00 78.31 147 LYS A C 1
ATOM 1179 O O . LYS A 1 147 ? -0.204 14.349 13.764 1.00 78.31 147 LYS A O 1
ATOM 1184 N N . SER A 1 148 ? 0.547 15.292 11.864 1.00 77.81 148 SER A N 1
ATOM 1185 C CA . SER A 1 148 ? -0.070 16.615 12.035 1.00 77.81 148 SER A CA 1
ATOM 1186 C C . SER A 1 148 ? -1.599 16.534 12.075 1.00 77.81 148 SER A C 1
ATOM 1188 O O . SER A 1 148 ? -2.235 17.194 12.897 1.00 77.81 148 SER A O 1
ATOM 1190 N N . LEU A 1 149 ? -2.194 15.633 11.285 1.00 72.56 149 LEU A N 1
A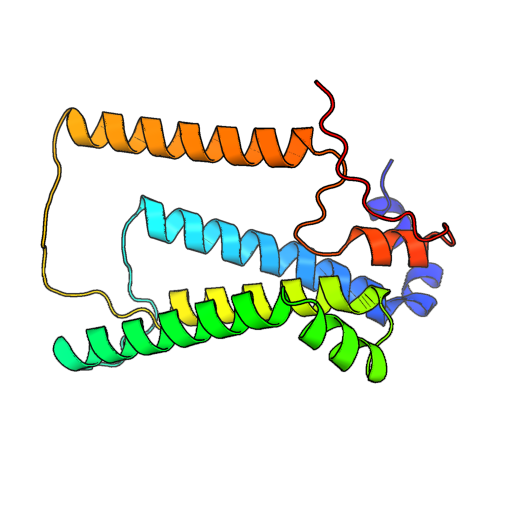TOM 1191 C CA . LEU A 1 149 ? -3.638 15.389 11.299 1.00 72.56 149 LEU A CA 1
ATOM 1192 C C . LEU A 1 149 ? -4.157 14.894 12.661 1.00 72.56 149 LEU A C 1
ATOM 1194 O O . LEU A 1 149 ? -5.354 15.023 12.930 1.00 72.56 149 LEU A O 1
ATOM 1198 N N . GLY A 1 150 ? -3.294 14.313 13.511 1.00 60.97 150 GLY A N 1
ATOM 1199 C CA . GLY A 1 150 ? -3.538 13.920 14.913 1.00 60.97 150 GLY A CA 1
ATOM 1200 C C . GLY A 1 150 ? -4.624 12.856 15.157 1.00 60.97 150 GLY A C 1
ATOM 1201 O O . GLY A 1 150 ? -4.646 12.199 16.195 1.00 60.97 150 GLY A O 1
ATOM 1202 N N . SER A 1 151 ? -5.527 12.673 14.199 1.00 59.03 151 SER A N 1
ATOM 1203 C CA . SER A 1 151 ? -6.716 11.823 14.216 1.00 59.03 151 SER A CA 1
ATOM 1204 C C . SER A 1 151 ? -6.772 10.886 13.010 1.00 59.03 151 SER A C 1
ATOM 1206 O O . SER A 1 151 ? -7.725 10.114 12.901 1.00 59.03 151 SER A O 1
ATOM 1208 N N . PHE A 1 152 ? -5.769 10.945 12.121 1.00 56.69 152 PHE A N 1
ATOM 1209 C CA . PHE A 1 152 ? -5.694 10.088 10.947 1.00 56.69 152 PHE A CA 1
ATOM 1210 C C . PHE A 1 152 ? -5.486 8.643 11.392 1.00 56.69 152 PHE A C 1
ATOM 1212 O O . PHE A 1 152 ? -4.456 8.278 11.954 1.00 56.69 152 PHE A O 1
ATOM 1219 N N . ASP A 1 153 ? -6.517 7.840 11.182 1.00 65.94 153 ASP A N 1
ATOM 1220 C CA . ASP A 1 153 ? -6.513 6.419 11.483 1.00 65.94 153 ASP A CA 1
ATOM 1221 C C . ASP A 1 153 ? -6.532 5.662 10.164 1.00 65.94 153 ASP A C 1
ATOM 1223 O O . ASP A 1 153 ? -7.585 5.226 9.701 1.00 65.94 153 ASP A O 1
ATOM 1227 N N . ALA A 1 154 ? -5.358 5.565 9.541 1.00 62.47 154 ALA A N 1
ATOM 1228 C CA . ALA A 1 154 ? -5.181 4.881 8.261 1.00 62.47 154 ALA A CA 1
ATOM 1229 C C . ALA A 1 154 ? -5.631 3.411 8.313 1.00 62.47 154 ALA A C 1
ATOM 1231 O O . ALA A 1 154 ? -6.030 2.849 7.299 1.00 62.47 154 ALA A O 1
ATOM 1232 N N . LEU A 1 155 ? -5.560 2.799 9.500 1.00 64.31 155 LEU A N 1
ATOM 1233 C CA . LEU A 1 155 ? -5.807 1.375 9.718 1.00 64.31 155 LEU A CA 1
ATOM 1234 C C . LEU A 1 155 ? -7.186 1.087 10.334 1.00 64.31 155 LEU A C 1
ATOM 1236 O O . LEU A 1 155 ? -7.589 -0.067 10.403 1.00 64.31 155 LEU A O 1
ATOM 1240 N N . GLY A 1 156 ? -7.921 2.100 10.799 1.00 65.31 156 GLY A N 1
ATOM 1241 C CA . GLY A 1 156 ? -9.214 1.894 11.459 1.00 65.31 156 GLY A CA 1
ATOM 1242 C C . GLY A 1 156 ? -9.131 1.313 12.874 1.00 65.31 156 GLY A C 1
ATOM 1243 O O . GLY A 1 156 ? -10.096 0.716 13.351 1.00 65.31 156 GLY A O 1
ATOM 1244 N N . VAL A 1 157 ? -7.991 1.462 13.551 1.00 64.19 157 VAL A N 1
ATOM 1245 C CA . VAL A 1 157 ? -7.727 0.879 14.873 1.00 64.19 157 VAL A CA 1
ATOM 1246 C C . VAL A 1 157 ? -8.376 1.700 16.000 1.00 64.19 157 VAL A C 1
ATOM 1248 O O . VAL A 1 157 ? -8.787 1.144 17.021 1.00 64.19 157 VAL A O 1
ATOM 1251 N N . GLN A 1 158 ? -8.546 3.015 15.838 1.00 67.19 158 GLN A N 1
ATOM 1252 C CA . GLN A 1 158 ? -9.093 3.901 16.872 1.00 67.19 158 GLN A CA 1
ATOM 1253 C C . GLN A 1 158 ? -10.561 3.615 17.241 1.00 67.19 158 GLN A C 1
ATOM 1255 O O . GLN A 1 158 ? -10.857 3.623 18.441 1.00 67.19 158 GLN A O 1
ATOM 1260 N N . PRO A 1 159 ? -11.499 3.365 16.300 1.00 67.00 159 PRO A N 1
ATOM 1261 C CA . PRO A 1 159 ? -12.862 2.947 16.634 1.00 67.00 159 PRO A CA 1
ATOM 1262 C C . PRO A 1 159 ? -12.886 1.669 17.475 1.00 67.00 159 PRO A C 1
ATOM 1264 O O . PRO A 1 159 ? -13.581 1.619 18.491 1.00 67.00 159 PRO A O 1
ATOM 1267 N N . LEU A 1 160 ? -12.058 0.681 17.117 1.00 64.75 160 LEU A N 1
ATOM 1268 C CA . LEU A 1 160 ? -11.946 -0.578 17.853 1.00 64.75 160 LEU A CA 1
ATOM 1269 C C . LEU A 1 160 ? -11.368 -0.368 19.261 1.00 64.75 160 LEU A C 1
ATOM 1271 O O . LEU A 1 160 ? -11.895 -0.892 20.242 1.00 64.75 160 LEU A O 1
ATOM 1275 N N . MET A 1 161 ? -10.329 0.462 19.390 1.00 64.94 161 MET A N 1
ATOM 1276 C CA . MET A 1 161 ? -9.742 0.813 20.688 1.00 64.94 161 MET A CA 1
ATOM 1277 C C . MET A 1 161 ? -10.722 1.564 21.599 1.00 64.94 161 MET A C 1
ATOM 1279 O O . MET A 1 161 ? -10.709 1.364 22.817 1.00 64.94 161 MET A O 1
ATOM 1283 N N . ARG A 1 162 ? -11.575 2.430 21.035 1.00 69.31 162 ARG A N 1
ATOM 1284 C CA . ARG A 1 162 ? -12.603 3.158 21.796 1.00 69.31 162 ARG A CA 1
ATOM 1285 C C . ARG A 1 162 ? -13.733 2.242 22.247 1.00 69.31 162 ARG A C 1
ATOM 1287 O O . ARG A 1 162 ? -14.123 2.354 23.407 1.00 69.31 162 ARG A O 1
ATOM 1294 N N . TYR A 1 163 ? -14.160 1.310 21.393 1.00 67.62 163 TYR A N 1
ATOM 1295 C CA . TYR A 1 163 ? -15.119 0.262 21.749 1.00 67.62 163 TYR A CA 1
ATOM 1296 C C . TYR A 1 163 ? -14.623 -0.568 22.941 1.00 67.62 163 TYR A C 1
ATOM 1298 O O . TYR A 1 163 ? -15.301 -0.647 23.957 1.00 67.62 163 TYR A O 1
ATOM 1306 N N . MET A 1 164 ? -13.383 -1.071 22.888 1.00 65.44 164 MET A N 1
ATOM 1307 C CA . MET A 1 164 ? -12.785 -1.821 24.006 1.00 65.44 164 MET A CA 1
ATOM 1308 C C . MET A 1 164 ? -12.611 -0.984 25.285 1.00 65.44 164 MET A C 1
ATOM 1310 O O . MET A 1 164 ? -12.512 -1.520 26.384 1.00 65.44 164 MET A O 1
ATOM 1314 N N . SER A 1 165 ? -12.544 0.343 25.166 1.00 65.50 165 SER A N 1
ATOM 1315 C CA . SER A 1 165 ? -12.378 1.245 26.311 1.00 65.50 165 SER A CA 1
ATOM 1316 C C . SER A 1 165 ? -13.705 1.776 26.868 1.00 65.50 165 SER A C 1
ATOM 1318 O O . SER A 1 165 ? -13.655 2.669 27.714 1.00 65.50 165 SER A O 1
ATOM 1320 N N . ASN A 1 166 ? -14.862 1.294 26.385 1.00 65.19 166 ASN A N 1
ATOM 1321 C CA . ASN A 1 166 ? -16.195 1.855 26.666 1.00 65.19 166 ASN A CA 1
ATOM 1322 C C . ASN A 1 166 ? -16.260 3.379 26.467 1.00 65.19 166 ASN A C 1
ATOM 1324 O O . ASN A 1 166 ? -16.961 4.095 27.182 1.00 65.19 166 ASN A O 1
ATOM 1328 N N . ARG A 1 167 ? -15.486 3.909 25.513 1.00 63.09 167 ARG A N 1
ATOM 1329 C CA . ARG A 1 167 ? -15.488 5.338 25.197 1.00 63.09 167 ARG A CA 1
ATOM 1330 C C . ARG A 1 167 ? -16.413 5.588 24.010 1.00 63.09 167 ARG A C 1
ATOM 1332 O O . ARG A 1 167 ? -16.333 4.843 23.034 1.00 63.09 167 ARG A O 1
ATOM 1339 N N . PRO A 1 168 ? -17.227 6.657 24.038 1.00 58.53 168 PRO A N 1
ATOM 1340 C CA . PRO A 1 168 ? -18.106 6.977 22.924 1.00 58.53 168 PRO A CA 1
ATOM 1341 C C . PRO A 1 168 ? -17.298 7.212 21.642 1.00 58.53 168 PRO A C 1
ATOM 1343 O O . PRO A 1 168 ? -16.216 7.817 21.653 1.00 58.53 168 PRO A O 1
ATOM 1346 N N . SER A 1 169 ? -17.830 6.723 20.525 1.00 59.31 169 SER A N 1
ATOM 1347 C CA . SER A 1 169 ? -17.269 6.865 19.184 1.00 59.31 169 SER A CA 1
ATOM 1348 C C . SER A 1 169 ? -17.218 8.348 18.804 1.00 59.31 169 SER A C 1
ATOM 1350 O O . SER A 1 169 ? -18.209 8.930 18.377 1.00 59.31 169 SER A O 1
ATOM 1352 N N . LYS A 1 170 ? -16.062 9.008 18.972 1.00 60.59 170 LYS A N 1
ATOM 1353 C CA . LYS A 1 170 ? -15.891 10.377 18.456 1.00 60.59 170 LYS A CA 1
ATOM 1354 C C . LYS A 1 170 ? -15.728 10.344 16.929 1.00 60.59 170 LYS A C 1
ATOM 1356 O O . LYS A 1 170 ? -14.813 9.658 16.462 1.00 60.59 170 LYS A O 1
ATOM 1361 N N . PRO A 1 171 ? -16.526 11.102 16.159 1.00 58.06 171 PRO A N 1
ATOM 1362 C CA . PRO A 1 171 ? -16.281 11.268 14.732 1.00 58.06 171 PRO A CA 1
ATOM 1363 C C . PRO A 1 171 ? -14.875 11.843 14.516 1.00 58.06 171 PRO A C 1
ATOM 1365 O O . PRO A 1 171 ? -14.433 12.715 15.273 1.00 58.06 171 PRO A O 1
ATOM 1368 N N . GLN A 1 172 ? -14.152 11.333 13.516 1.00 58.22 172 GLN A N 1
ATOM 1369 C CA . GLN A 1 172 ? -12.860 11.889 13.113 1.00 58.22 172 GLN A CA 1
ATOM 1370 C C . GLN A 1 172 ? -13.094 13.280 12.525 1.00 58.22 172 GLN A C 1
ATOM 1372 O O . GLN A 1 172 ? -13.414 13.431 11.349 1.00 58.22 172 GLN A O 1
ATOM 1377 N N . LYS A 1 173 ? -12.981 14.311 13.364 1.00 55.41 173 LYS A N 1
ATOM 1378 C CA . LYS A 1 173 ? -12.899 15.688 12.888 1.00 55.41 173 LYS A CA 1
ATOM 1379 C C . LYS A 1 173 ? -11.485 15.904 12.363 1.00 55.41 173 LYS A C 1
ATOM 1381 O O . LYS A 1 173 ? -10.547 15.978 13.154 1.00 55.41 173 LYS A O 1
ATOM 1386 N N . ILE A 1 174 ? -11.352 15.999 11.044 1.00 55.34 174 ILE A N 1
ATOM 1387 C CA . ILE A 1 174 ? -10.135 16.501 10.410 1.00 55.34 174 ILE A CA 1
ATOM 1388 C C . ILE A 1 174 ? -10.070 17.992 10.741 1.00 55.34 174 ILE A C 1
ATOM 1390 O O . ILE A 1 174 ? -10.790 18.796 10.158 1.00 55.34 174 ILE A O 1
ATOM 1394 N N . ILE A 1 175 ? -9.271 18.343 11.743 1.00 56.62 175 ILE A N 1
ATOM 1395 C CA . ILE A 1 175 ? -8.949 19.730 12.073 1.00 56.62 175 ILE A CA 1
ATOM 1396 C C . ILE A 1 175 ? -7.459 19.859 11.801 1.00 56.62 175 ILE A C 1
ATOM 1398 O O . ILE A 1 175 ? -6.655 19.265 12.520 1.00 56.62 175 ILE A O 1
ATOM 1402 N N . ALA A 1 176 ? -7.096 20.591 10.750 1.00 47.16 176 ALA A N 1
ATOM 1403 C CA . ALA A 1 176 ? -5.714 20.999 10.560 1.00 47.16 176 ALA A CA 1
ATOM 1404 C C . ALA A 1 176 ? -5.367 21.946 11.714 1.00 47.16 176 ALA A C 1
ATOM 1406 O O . ALA A 1 176 ? -5.936 23.032 11.824 1.00 47.16 176 ALA A O 1
ATOM 1407 N N . LYS A 1 177 ? -4.501 21.502 12.628 1.00 53.41 177 LYS A N 1
ATOM 1408 C CA . LYS A 1 177 ? -3.879 22.409 13.590 1.00 53.41 177 LYS A CA 1
ATOM 1409 C C . LYS A 1 177 ? -2.780 23.145 12.831 1.00 53.41 177 LYS A C 1
ATOM 1411 O O . LYS A 1 177 ? -1.739 22.548 12.564 1.00 53.41 177 LYS A O 1
ATOM 1416 N N . GLY A 1 178 ? -3.101 24.363 12.396 1.00 48.88 178 GLY A N 1
ATOM 1417 C CA . GLY A 1 178 ? -2.113 25.341 11.941 1.00 48.88 178 GLY A CA 1
ATOM 1418 C C . GLY A 1 178 ? -1.214 25.776 13.085 1.00 48.88 178 GLY A C 1
ATOM 1419 O O . GLY A 1 178 ? -1.691 25.736 14.245 1.00 48.88 178 GLY A O 1
#

Sequence (178 aa):
MSILIKTLNHDFIKNHTKSIILIWTLLILGPASGIMFTLFLFLGSFTIVDLGVTARDALLVDAILSIMFFLQHSIFVRRGFKQWLGTYMPDMYHNAFYGITSAIALLVVLVFWQKSPVLIAEVDGMILWLIRALFFLCLAGFFWGSKSLGSFDALGVQPLMRYMSNRPSKPQKIIAKG